Protein AF-A0A945PLG4-F1 (afdb_monomer_lite)

Secondary structure (DSSP, 8-state):
---S--HHHHHHHHHHHHHHHHHHHHHHHHHSSSSTT--

Structure (mmCIF, N/CA/C/O backbone):
data_AF-A0A945PLG4-F1
#
_entry.i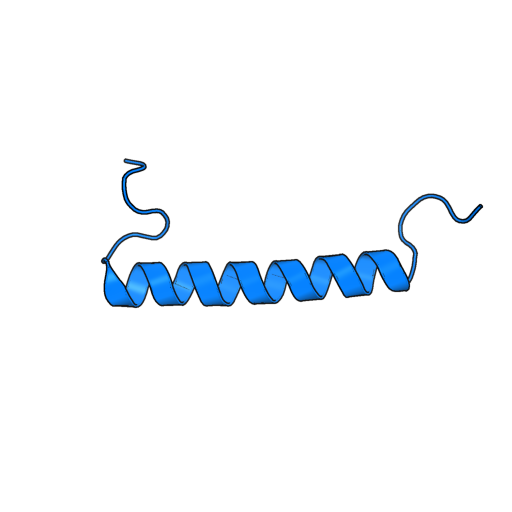d   AF-A0A945PLG4-F1
#
loop_
_atom_site.group_PDB
_atom_site.id
_atom_site.type_symbol
_atom_site.label_atom_id
_atom_site.label_alt_id
_atom_site.label_comp_id
_atom_site.label_asym_id
_atom_site.label_entity_id
_atom_site.label_seq_id
_atom_site.pdbx_PDB_ins_code
_atom_site.Cartn_x
_atom_site.Cartn_y
_atom_site.Cartn_z
_atom_site.occupancy
_atom_site.B_iso_or_equiv
_atom_site.auth_seq_id
_atom_site.auth_comp_id
_atom_site.auth_asym_id
_atom_site.auth_atom_id
_atom_site.pdbx_PDB_model_num
ATOM 1 N N . MET A 1 1 ? 15.385 4.786 -24.888 1.00 53.31 1 MET A N 1
ATOM 2 C CA . MET A 1 1 ? 14.257 4.864 -23.933 1.00 53.31 1 MET A CA 1
ATOM 3 C C . MET A 1 1 ? 13.748 3.452 -23.713 1.00 53.31 1 MET A C 1
ATOM 5 O O . MET A 1 1 ? 13.491 2.782 -24.706 1.00 53.31 1 MET A O 1
ATOM 9 N N . LYS A 1 2 ? 13.677 2.966 -22.468 1.00 63.53 2 LYS A N 1
ATOM 10 C CA . LYS A 1 2 ? 13.030 1.678 -22.182 1.00 63.53 2 LYS A CA 1
ATOM 11 C C . LYS A 1 2 ? 11.528 1.939 -22.013 1.00 63.53 2 LYS A C 1
ATOM 13 O O . LYS A 1 2 ? 11.149 2.737 -21.165 1.00 63.53 2 LYS A O 1
ATOM 18 N N . PHE A 1 3 ? 10.710 1.336 -22.867 1.00 76.56 3 PHE A N 1
ATOM 19 C CA . PHE A 1 3 ?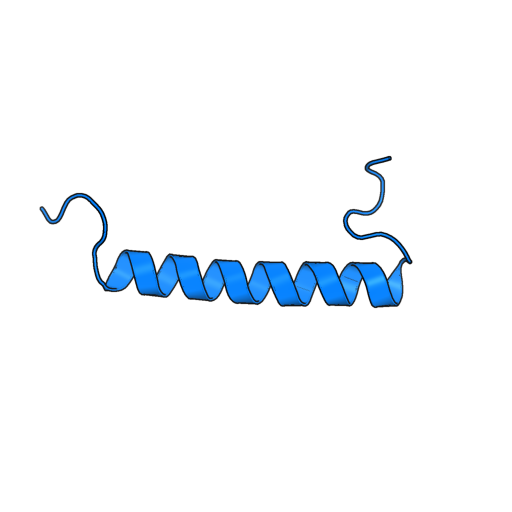 9.251 1.459 -22.885 1.00 76.56 3 PHE A CA 1
ATOM 20 C C . PHE A 1 3 ? 8.643 0.137 -22.393 1.00 76.56 3 PHE A C 1
ATOM 22 O O . PHE A 1 3 ? 9.097 -0.921 -22.826 1.00 76.56 3 PHE A O 1
ATOM 29 N N . GLY A 1 4 ? 7.641 0.184 -21.508 1.00 82.12 4 GLY A N 1
ATOM 30 C CA . GLY A 1 4 ? 6.946 -1.004 -20.986 1.00 82.12 4 GLY A CA 1
ATOM 31 C C . GLY A 1 4 ? 7.415 -1.465 -19.598 1.00 82.12 4 GLY A C 1
ATOM 32 O O . GLY A 1 4 ? 7.767 -0.642 -18.755 1.00 82.12 4 GLY A O 1
ATOM 33 N N . PHE A 1 5 ? 7.385 -2.782 -19.362 1.00 86.56 5 PHE A N 1
ATOM 34 C CA . PHE A 1 5 ? 7.798 -3.428 -18.109 1.00 86.56 5 PHE A CA 1
ATOM 35 C C . PHE A 1 5 ? 9.321 -3.399 -17.963 1.00 86.56 5 PHE A C 1
ATOM 37 O O . PHE A 1 5 ? 10.037 -4.293 -18.412 1.00 86.56 5 PHE A O 1
ATOM 44 N N . THR A 1 6 ? 9.833 -2.316 -17.389 1.00 94.19 6 THR A N 1
ATOM 45 C CA . THR A 1 6 ? 11.224 -2.256 -16.945 1.00 94.19 6 THR A CA 1
ATOM 46 C C . THR A 1 6 ? 11.326 -2.818 -15.536 1.00 94.19 6 THR A C 1
ATOM 48 O O . THR A 1 6 ? 10.401 -2.666 -14.745 1.00 94.19 6 THR A O 1
ATOM 51 N N . GLU A 1 7 ? 12.469 -3.412 -15.199 1.00 93.06 7 GLU A N 1
ATOM 52 C CA . GLU A 1 7 ? 12.725 -3.937 -13.853 1.00 93.06 7 GLU A CA 1
ATOM 53 C C . GLU A 1 7 ? 12.454 -2.884 -12.764 1.00 93.06 7 GLU A C 1
ATOM 55 O O . GLU A 1 7 ? 11.789 -3.161 -11.773 1.00 93.06 7 GLU A O 1
ATOM 60 N N . GLU A 1 8 ? 12.882 -1.638 -12.987 1.00 93.50 8 GLU A N 1
ATOM 61 C CA . GLU A 1 8 ? 12.623 -0.521 -12.073 1.00 93.50 8 GLU A CA 1
ATOM 62 C C . GLU A 1 8 ? 11.124 -0.219 -11.925 1.00 93.50 8 GLU A C 1
ATOM 64 O O . GLU A 1 8 ? 10.650 0.019 -10.812 1.00 93.50 8 GLU A O 1
ATOM 69 N N . ALA A 1 9 ? 10.365 -0.243 -13.026 1.00 94.62 9 ALA A N 1
ATOM 70 C CA . ALA A 1 9 ? 8.926 -0.000 -13.008 1.00 94.62 9 ALA A CA 1
ATOM 71 C C . ALA A 1 9 ? 8.167 -1.144 -12.323 1.00 94.62 9 ALA A C 1
ATOM 73 O O . ALA A 1 9 ? 7.257 -0.891 -11.536 1.00 94.62 9 ALA A O 1
ATOM 74 N N . GLU A 1 10 ? 8.548 -2.397 -12.569 1.00 95.12 10 GLU A N 1
ATOM 75 C CA . GLU A 1 10 ? 7.959 -3.560 -11.900 1.00 95.12 10 GLU A CA 1
ATOM 76 C C . GLU A 1 10 ? 8.261 -3.563 -10.400 1.00 95.12 10 GLU A C 1
ATOM 78 O O . GLU A 1 10 ? 7.371 -3.817 -9.583 1.00 95.12 10 GLU A O 1
ATOM 83 N N . LEU A 1 11 ? 9.488 -3.209 -10.018 1.00 96.00 11 LEU A N 1
ATOM 84 C CA . LEU A 1 11 ? 9.901 -3.095 -8.623 1.00 96.00 11 LEU A CA 1
ATOM 85 C C . LEU A 1 11 ? 9.169 -1.949 -7.905 1.00 96.00 11 LEU A C 1
ATOM 87 O O . LEU A 1 11 ? 8.767 -2.087 -6.749 1.00 96.00 11 LEU A O 1
ATOM 91 N N . LEU A 1 12 ? 8.948 -0.822 -8.586 1.00 95.94 12 LEU A N 1
ATOM 92 C CA . LEU A 1 12 ? 8.138 0.274 -8.055 1.00 95.94 12 LEU A CA 1
ATOM 93 C C . LEU A 1 12 ? 6.668 -0.141 -7.899 1.00 95.94 12 LEU A C 1
ATOM 95 O O . LEU A 1 12 ? 6.091 0.047 -6.827 1.00 95.94 12 LEU A O 1
ATOM 99 N N . ASN A 1 13 ? 6.076 -0.748 -8.928 1.00 96.56 13 ASN A N 1
ATOM 100 C CA . ASN A 1 13 ? 4.681 -1.190 -8.910 1.00 96.56 13 ASN A CA 1
ATOM 101 C C . ASN A 1 13 ? 4.423 -2.232 -7.818 1.00 96.56 13 ASN A C 1
ATOM 103 O O . ASN A 1 13 ? 3.439 -2.132 -7.087 1.00 96.56 13 ASN A O 1
ATOM 107 N N . SER A 1 14 ? 5.322 -3.203 -7.659 1.00 96.94 14 SER A N 1
ATOM 108 C CA . SER A 1 14 ? 5.207 -4.227 -6.616 1.00 96.94 14 SER A CA 1
ATOM 109 C C . SER A 1 14 ? 5.310 -3.635 -5.206 1.00 96.94 14 SER A C 1
ATOM 111 O O . SER A 1 14 ? 4.506 -3.992 -4.345 1.00 96.94 14 SER A O 1
ATOM 113 N N . ARG A 1 15 ? 6.203 -2.665 -4.965 1.00 98.00 15 ARG A N 1
ATOM 114 C CA . ARG A 1 15 ? 6.272 -1.940 -3.679 1.00 98.00 15 ARG A CA 1
ATOM 115 C C . ARG A 1 15 ? 4.985 -1.175 -3.372 1.00 98.00 15 ARG A C 1
ATOM 117 O O . ARG A 1 15 ? 4.482 -1.251 -2.252 1.00 98.00 15 ARG A O 1
ATOM 124 N N . LEU A 1 16 ? 4.437 -0.465 -4.358 1.00 97.88 16 LEU A N 1
ATOM 125 C CA . LEU A 1 16 ? 3.171 0.256 -4.201 1.00 97.88 16 LEU A CA 1
ATOM 126 C C . LEU A 1 16 ? 2.005 -0.704 -3.932 1.00 97.88 16 LEU A C 1
ATOM 128 O O . LEU A 1 16 ? 1.174 -0.424 -3.070 1.00 97.88 16 LEU A O 1
ATOM 132 N N . ALA A 1 17 ? 1.977 -1.863 -4.594 1.00 97.62 17 ALA A N 1
ATOM 133 C CA . ALA A 1 17 ? 0.978 -2.897 -4.342 1.00 97.62 17 ALA A CA 1
ATOM 134 C C . ALA A 1 17 ? 1.070 -3.464 -2.913 1.00 97.62 17 ALA A C 1
ATOM 136 O O . ALA A 1 17 ? 0.043 -3.622 -2.252 1.00 97.62 17 ALA A O 1
ATOM 137 N N . MET A 1 18 ? 2.282 -3.713 -2.399 1.00 98.00 18 MET A N 1
ATOM 138 C CA . MET A 1 18 ? 2.483 -4.163 -1.013 1.00 98.00 18 MET A CA 1
ATOM 139 C C . MET A 1 18 ? 1.980 -3.129 0.001 1.00 98.00 18 MET A C 1
ATOM 141 O O . MET A 1 18 ? 1.305 -3.492 0.966 1.00 98.00 18 MET A O 1
ATOM 145 N N . LEU A 1 19 ? 2.257 -1.842 -0.234 1.00 98.00 19 LEU A N 1
ATOM 146 C CA . LEU A 1 19 ? 1.721 -0.761 0.597 1.00 98.00 19 LEU A CA 1
ATOM 147 C C . LEU A 1 19 ? 0.191 -0.718 0.542 1.00 98.00 19 LEU A C 1
ATOM 149 O O . LEU A 1 19 ? -0.448 -0.652 1.589 1.00 98.00 19 LEU A O 1
ATOM 153 N N . GLY A 1 20 ? -0.399 -0.819 -0.653 1.00 96.56 20 GLY A N 1
ATOM 154 C CA .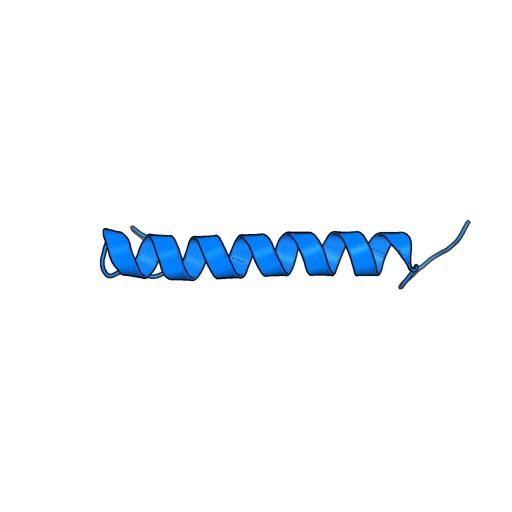 GLY A 1 20 ? -1.851 -0.862 -0.831 1.00 96.56 20 GLY A CA 1
ATOM 155 C C . GLY A 1 20 ? -2.508 -2.012 -0.066 1.00 96.56 20 GLY A C 1
ATOM 156 O O . GLY A 1 20 ? -3.532 -1.809 0.582 1.00 96.56 20 GLY A O 1
ATOM 157 N N . PHE A 1 21 ? -1.888 -3.195 -0.065 1.00 96.75 21 PHE A N 1
ATOM 158 C CA . PHE A 1 21 ? -2.371 -4.343 0.702 1.00 96.75 21 PHE A CA 1
ATOM 159 C C . PHE A 1 21 ? -2.328 -4.095 2.215 1.00 96.75 21 PHE A C 1
ATOM 161 O O . PHE A 1 21 ? -3.330 -4.305 2.897 1.00 96.75 21 PHE A O 1
ATOM 168 N N . ILE A 1 22 ? -1.197 -3.612 2.743 1.00 97.31 22 ILE A N 1
ATOM 169 C CA . ILE A 1 22 ? -1.057 -3.323 4.180 1.00 97.31 22 ILE A CA 1
ATOM 170 C C . ILE A 1 22 ? -2.068 -2.261 4.616 1.00 97.31 22 ILE A C 1
ATOM 172 O O . ILE A 1 22 ? -2.695 -2.411 5.663 1.00 97.31 22 ILE A O 1
ATOM 176 N N . ILE A 1 23 ? -2.257 -1.217 3.805 1.00 96.19 23 ILE A N 1
ATOM 177 C CA . ILE A 1 23 ? -3.255 -0.177 4.063 1.00 96.19 23 ILE A CA 1
ATOM 178 C C . ILE A 1 23 ? -4.652 -0.795 4.080 1.00 96.19 23 ILE A C 1
ATOM 180 O O . ILE A 1 23 ? -5.345 -0.642 5.074 1.00 96.19 23 ILE A O 1
ATOM 184 N N . ALA A 1 24 ? -5.043 -1.556 3.054 1.00 95.75 24 ALA A N 1
ATOM 185 C CA . ALA A 1 24 ? -6.367 -2.177 2.990 1.00 95.75 24 ALA A CA 1
ATOM 186 C C . ALA A 1 24 ? -6.661 -3.066 4.212 1.00 95.75 24 ALA A C 1
ATOM 188 O O . ALA A 1 24 ? -7.738 -2.977 4.806 1.00 95.75 24 ALA A O 1
ATOM 189 N N . VAL A 1 25 ? -5.688 -3.884 4.627 1.00 96.94 25 VAL A N 1
ATOM 190 C CA . VAL A 1 25 ? -5.809 -4.724 5.827 1.00 96.94 25 VAL A CA 1
ATOM 191 C C . VAL A 1 25 ? -5.897 -3.867 7.091 1.00 96.94 25 VAL A C 1
ATOM 193 O O . VAL A 1 25 ? -6.776 -4.096 7.920 1.00 96.94 25 VAL A O 1
ATOM 196 N N . GLY A 1 26 ? -5.021 -2.872 7.246 1.00 96.50 26 GLY A N 1
ATOM 197 C CA . GLY A 1 26 ? -5.008 -1.986 8.413 1.00 96.50 26 GLY A CA 1
ATOM 198 C C . GLY A 1 26 ? -6.289 -1.162 8.546 1.00 96.50 26 GLY A C 1
ATOM 199 O O . GLY A 1 26 ? -6.837 -1.020 9.641 1.00 96.50 26 GLY A O 1
ATOM 200 N N . THR A 1 27 ? -6.815 -0.668 7.431 1.00 96.62 27 THR A N 1
ATOM 201 C CA . THR A 1 27 ? -8.074 0.071 7.375 1.00 96.62 27 THR A CA 1
ATOM 202 C C . THR A 1 27 ? -9.249 -0.823 7.754 1.00 96.62 27 THR A C 1
ATOM 204 O O . THR A 1 27 ? -10.039 -0.436 8.616 1.00 96.62 27 THR A O 1
ATOM 207 N N . TYR A 1 28 ? -9.315 -2.051 7.230 1.00 94.88 28 TYR A N 1
ATOM 208 C CA . TYR A 1 28 ? -10.349 -3.007 7.630 1.00 94.88 28 TYR A CA 1
ATOM 209 C C . TYR A 1 28 ? -10.251 -3.377 9.114 1.00 94.88 28 TYR A C 1
ATOM 211 O O . TYR A 1 28 ? -11.259 -3.378 9.816 1.00 94.88 28 TYR A O 1
ATOM 219 N N . ALA A 1 29 ? -9.041 -3.619 9.623 1.00 96.75 29 ALA A N 1
ATOM 220 C CA . ALA A 1 29 ? -8.827 -3.989 11.020 1.00 96.75 29 ALA A CA 1
ATOM 221 C C . ALA A 1 29 ? -9.215 -2.878 12.015 1.00 96.75 29 ALA A C 1
ATOM 223 O O . ALA A 1 29 ? -9.612 -3.177 13.138 1.00 96.75 29 ALA A O 1
ATOM 224 N N . THR A 1 30 ? -9.098 -1.605 11.623 1.00 95.44 30 THR A N 1
ATOM 225 C CA . THR A 1 30 ? -9.364 -0.454 12.508 1.00 95.44 30 THR A CA 1
ATOM 226 C C . THR A 1 30 ? -10.766 0.126 12.353 1.00 95.44 30 THR A C 1
ATOM 228 O O . THR A 1 30 ? -11.345 0.585 13.333 1.00 95.44 30 THR A O 1
ATOM 231 N N . THR A 1 31 ? -11.323 0.108 11.141 1.00 94.12 31 THR A N 1
ATOM 232 C CA . THR A 1 31 ? -12.612 0.749 10.822 1.00 94.12 31 THR A CA 1
ATOM 233 C C . THR A 1 31 ? -13.735 -0.248 10.529 1.00 94.12 31 THR A C 1
ATOM 235 O O . THR A 1 31 ? -14.896 0.147 10.467 1.00 94.12 31 THR A O 1
ATOM 238 N N . GLY A 1 32 ? -13.412 -1.531 10.325 1.00 92.75 32 GLY A N 1
ATOM 239 C CA . GLY A 1 32 ? -14.354 -2.550 9.845 1.00 92.75 32 GLY A CA 1
ATOM 240 C C . GLY A 1 32 ? -14.695 -2.435 8.354 1.00 92.75 32 GLY A C 1
ATOM 241 O O . GLY A 1 32 ? -15.536 -3.183 7.861 1.00 92.75 32 GLY A O 1
ATOM 242 N N . GLN A 1 33 ? -14.064 -1.510 7.625 1.00 91.19 33 GLN A N 1
ATOM 243 C CA . GLN A 1 33 ? -14.317 -1.234 6.210 1.00 91.19 33 GLN A CA 1
ATOM 244 C C . GLN A 1 33 ? -13.004 -1.256 5.423 1.00 91.19 33 GLN A C 1
ATOM 246 O O . GLN A 1 33 ? -11.979 -0.797 5.914 1.00 91.19 33 GLN A O 1
ATOM 251 N N . ILE A 1 34 ? -13.019 -1.774 4.190 1.00 89.94 34 ILE A N 1
ATOM 252 C CA . ILE A 1 34 ? -11.820 -1.768 3.329 1.00 89.94 34 ILE A CA 1
ATOM 253 C C . ILE A 1 34 ? -11.521 -0.343 2.838 1.00 89.94 34 ILE A C 1
ATOM 255 O O . ILE A 1 34 ? -10.369 0.083 2.849 1.00 89.94 34 ILE A O 1
ATOM 259 N N . ILE A 1 35 ? -12.558 0.402 2.439 1.00 90.56 35 ILE A N 1
ATOM 260 C CA . ILE A 1 35 ? -12.470 1.819 2.065 1.00 90.56 35 ILE A CA 1
ATOM 261 C C . ILE A 1 35 ? -13.531 2.590 2.863 1.00 90.56 35 ILE A C 1
ATOM 263 O O . ILE A 1 35 ? -14.717 2.499 2.548 1.00 90.56 35 ILE A O 1
ATOM 267 N N . PRO A 1 36 ? -13.140 3.339 3.903 1.00 87.94 36 PRO A N 1
ATOM 268 C CA . 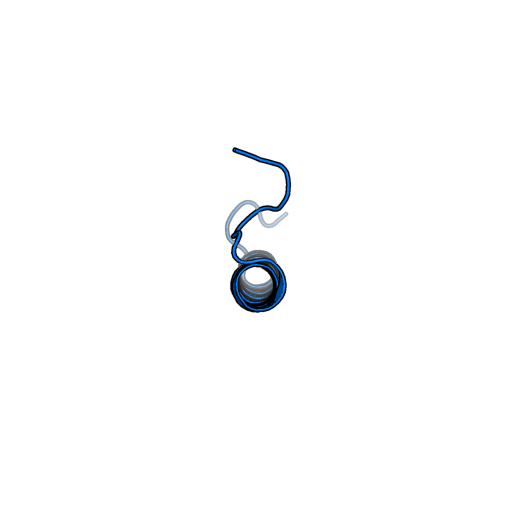PRO A 1 36 ? -14.072 4.078 4.736 1.00 87.94 36 PRO A CA 1
ATOM 269 C C . PRO A 1 36 ? -14.836 5.122 3.925 1.00 87.94 36 PRO A C 1
ATOM 271 O O . PRO A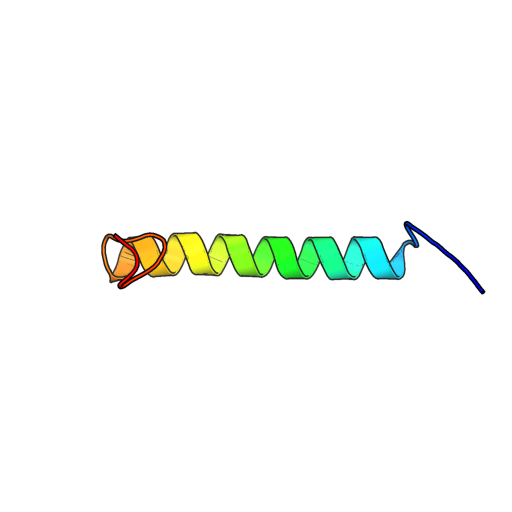 1 36 ? -14.244 5.884 3.162 1.00 87.94 36 PRO A O 1
ATOM 274 N N . GLY A 1 37 ? -16.154 5.171 4.107 1.00 85.56 37 GLY A N 1
ATOM 275 C CA . GLY A 1 37 ? -17.017 6.157 3.446 1.00 85.56 37 GLY A CA 1
ATOM 276 C C . GLY A 1 37 ? -17.378 5.854 1.987 1.00 85.56 37 GLY A C 1
ATOM 277 O O . GLY A 1 37 ? -18.132 6.626 1.399 1.00 85.56 37 GLY A O 1
ATOM 278 N N . VAL A 1 38 ? -16.902 4.741 1.419 1.00 81.56 38 VAL A N 1
ATOM 279 C CA . VAL A 1 38 ? -17.410 4.185 0.155 1.00 81.56 38 VAL A CA 1
ATOM 280 C C . VAL A 1 38 ? -18.297 2.991 0.511 1.00 81.56 38 VAL A C 1
ATOM 282 O O . VAL A 1 38 ? -17.812 2.031 1.109 1.00 81.56 38 VAL A O 1
ATOM 285 N N . TRP A 1 39 ? -19.597 3.098 0.223 1.00 68.31 39 TRP A N 1
ATOM 286 C CA . TRP A 1 39 ? -20.612 2.089 0.550 1.00 68.31 39 TRP A CA 1
ATOM 287 C C . TRP A 1 39 ? -20.869 1.112 -0.597 1.00 68.31 39 TRP A C 1
ATOM 289 O O . TRP A 1 39 ? -20.777 1.531 -1.774 1.00 68.31 39 TRP A O 1
#

Seq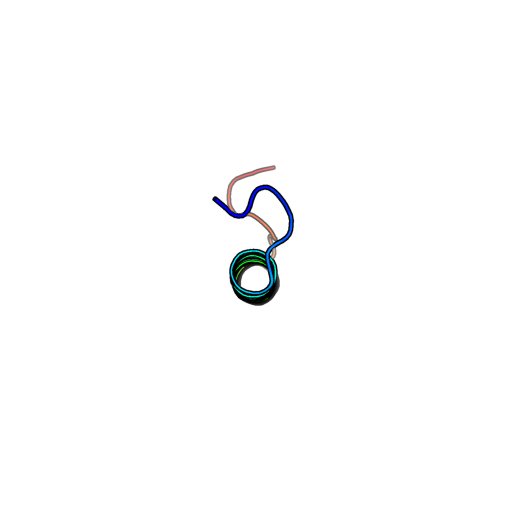uence (39 aa):
MKFGFTEEAELLNSRLAMLGFIIAVGTYATTGQIIPGVW

pLDDT: mean 91.0, std 9.95, range [53.31, 98.0]

Radius of gyration: 14.58 Å; chains: 1; bounding box: 35×11×36 Å

Foldseek 3Di:
DDDDDDPVVVVVVVVVVVVLVVLQVVCCVPPVHSDPPDD